Protein AF-A0A8J2KB72-F1 (afdb_monomer)

Organism: NCBI:txid39272

Structure (mmCIF, N/CA/C/O backbone):
data_AF-A0A8J2KB72-F1
#
_entry.id   AF-A0A8J2KB72-F1
#
loop_
_atom_site.group_PDB
_atom_site.id
_atom_site.type_symbol
_atom_site.label_atom_id
_atom_site.label_alt_id
_atom_site.label_comp_id
_atom_site.label_asym_id
_atom_site.label_entity_id
_atom_site.label_seq_id
_atom_site.pdbx_PDB_ins_code
_atom_site.Cartn_x
_atom_site.Cartn_y
_atom_site.Cartn_z
_atom_site.occupancy
_atom_site.B_iso_or_equiv
_atom_site.auth_seq_id
_atom_site.auth_comp_id
_atom_site.auth_asym_id
_atom_site.auth_atom_id
_atom_site.pdbx_PDB_model_num
ATOM 1 N N . MET A 1 1 ? -1.880 -16.281 2.869 1.00 80.00 1 MET A N 1
ATOM 2 C CA . MET A 1 1 ? -1.012 -15.195 3.377 1.00 80.00 1 MET A CA 1
ATOM 3 C C . MET A 1 1 ? 0.139 -15.815 4.170 1.00 80.00 1 MET A C 1
ATOM 5 O O . MET A 1 1 ? 0.016 -15.966 5.376 1.00 80.00 1 MET A O 1
ATOM 9 N N . GLN A 1 2 ? 1.237 -16.205 3.504 1.00 96.12 2 GLN A N 1
ATOM 10 C CA . GLN A 1 2 ? 2.281 -17.078 4.083 1.00 96.12 2 GLN A CA 1
ATOM 11 C C . GLN A 1 2 ? 2.886 -16.554 5.398 1.00 96.12 2 GLN A C 1
ATOM 13 O O . GLN A 1 2 ? 3.082 -17.310 6.343 1.00 96.12 2 GLN A O 1
ATOM 18 N N . LEU A 1 3 ? 3.135 -15.244 5.491 1.00 97.00 3 LEU A N 1
ATOM 19 C CA . LEU A 1 3 ? 3.732 -14.629 6.684 1.00 97.00 3 LEU A CA 1
ATOM 20 C C . LEU A 1 3 ? 2.806 -14.617 7.913 1.00 97.00 3 LEU A C 1
ATOM 22 O O . LEU A 1 3 ? 3.283 -14.409 9.025 1.00 97.00 3 LEU A O 1
ATOM 26 N N . PHE A 1 4 ? 1.504 -14.844 7.727 1.00 97.56 4 PHE A N 1
ATOM 27 C CA . PHE A 1 4 ? 0.507 -14.845 8.800 1.00 97.56 4 PHE A CA 1
ATOM 28 C C . PHE A 1 4 ? 0.085 -16.260 9.229 1.00 97.56 4 PHE A C 1
ATOM 30 O O . PHE A 1 4 ? -0.684 -16.415 10.173 1.00 97.56 4 PHE A O 1
ATOM 37 N N . GLU A 1 5 ? 0.595 -17.308 8.575 1.00 97.25 5 GLU A N 1
ATOM 38 C CA . GLU A 1 5 ? 0.198 -18.693 8.864 1.00 97.25 5 GLU A CA 1
ATOM 39 C C . GLU A 1 5 ? 0.574 -19.120 10.287 1.00 97.25 5 GLU A C 1
ATOM 41 O O . GLU A 1 5 ? -0.239 -19.718 10.988 1.00 97.25 5 GLU A O 1
ATOM 46 N N . SER A 1 6 ? 1.773 -18.761 10.754 1.00 97.56 6 SER A N 1
ATOM 47 C CA . SER A 1 6 ? 2.268 -19.148 12.082 1.00 97.56 6 SER A CA 1
ATOM 48 C C . SER A 1 6 ? 1.505 -18.500 13.239 1.00 97.56 6 SER A C 1
ATOM 50 O O . SER A 1 6 ? 1.474 -19.061 14.333 1.00 97.56 6 SER A O 1
ATOM 52 N N . SER A 1 7 ? 0.879 -17.341 13.014 1.00 97.69 7 SER A N 1
ATOM 53 C CA . SER A 1 7 ? 0.022 -16.685 14.006 1.00 97.69 7 SER A CA 1
ATOM 54 C C . SER A 1 7 ? -1.429 -17.166 13.951 1.00 97.69 7 SER A C 1
ATOM 56 O O . SER A 1 7 ? -2.225 -16.783 14.804 1.00 97.69 7 SER A O 1
ATOM 58 N N . GLY A 1 8 ? -1.789 -17.984 12.954 1.00 98.06 8 GLY A N 1
ATOM 59 C CA . GLY A 1 8 ? -3.167 -18.406 12.704 1.00 98.06 8 GLY A CA 1
ATOM 60 C C . GLY A 1 8 ? -4.075 -17.286 12.184 1.00 98.06 8 GLY A C 1
ATOM 61 O O . GLY A 1 8 ? -5.282 -17.494 12.060 1.00 98.06 8 GLY A O 1
ATOM 62 N N . ASN A 1 9 ? -3.529 -16.105 11.866 1.00 97.75 9 ASN A N 1
ATOM 63 C CA . ASN A 1 9 ? -4.320 -14.971 11.403 1.00 97.75 9 ASN A CA 1
ATOM 64 C C . ASN A 1 9 ? -4.619 -15.089 9.902 1.00 97.75 9 ASN A C 1
ATOM 66 O O . ASN A 1 9 ? -3.857 -14.628 9.055 1.00 97.75 9 ASN A O 1
ATOM 70 N N . SER A 1 10 ? -5.740 -15.725 9.579 1.00 97.31 10 SER A N 1
ATOM 71 C CA . SER A 1 10 ? -6.234 -15.870 8.20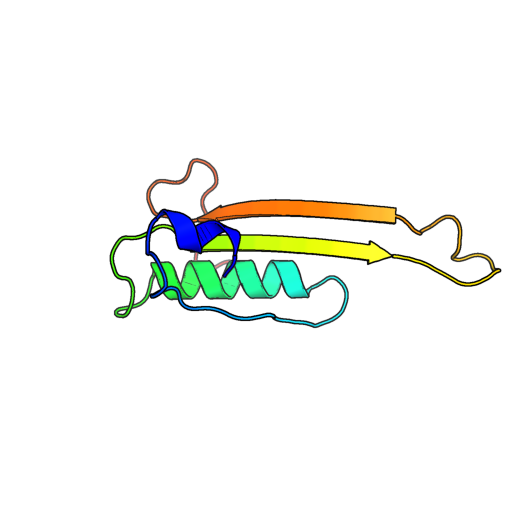3 1.00 97.31 10 SER A CA 1
ATOM 72 C C . SER A 1 10 ? -7.362 -14.896 7.849 1.00 97.31 10 SER A C 1
ATOM 74 O O . SER A 1 10 ? -7.708 -14.778 6.676 1.00 97.31 10 SER A O 1
ATOM 76 N N . ASP A 1 11 ? -7.900 -14.184 8.839 1.00 98.00 11 ASP A N 1
ATOM 77 C CA . ASP A 1 11 ? -8.995 -13.229 8.685 1.00 98.00 11 ASP A CA 1
ATOM 78 C C . ASP A 1 11 ? -8.434 -11.820 8.463 1.00 98.00 11 ASP A C 1
ATOM 80 O O . ASP A 1 11 ? -8.267 -11.045 9.405 1.00 98.00 11 ASP A O 1
ATOM 84 N N . VAL A 1 12 ? -8.033 -11.524 7.226 1.00 97.94 12 VAL A N 1
ATOM 85 C CA . VAL A 1 12 ? -7.437 -10.241 6.832 1.00 97.94 12 VAL A CA 1
ATOM 86 C C . VAL A 1 12 ? -8.012 -9.813 5.484 1.00 97.94 12 VAL A C 1
ATOM 88 O O . VAL A 1 12 ? -7.922 -10.555 4.507 1.00 97.94 12 VAL A O 1
ATOM 91 N N . GLU A 1 13 ? -8.586 -8.612 5.434 1.00 98.19 13 GLU A N 1
ATOM 92 C CA . GLU A 1 13 ? -9.139 -8.024 4.212 1.00 98.19 13 GLU A CA 1
ATOM 93 C C . GLU A 1 13 ? -8.059 -7.416 3.301 1.00 98.19 13 GLU A C 1
ATOM 95 O O . GLU A 1 13 ? -6.960 -7.070 3.737 1.00 98.19 13 GLU A O 1
ATOM 100 N N . GLY A 1 14 ? -8.414 -7.22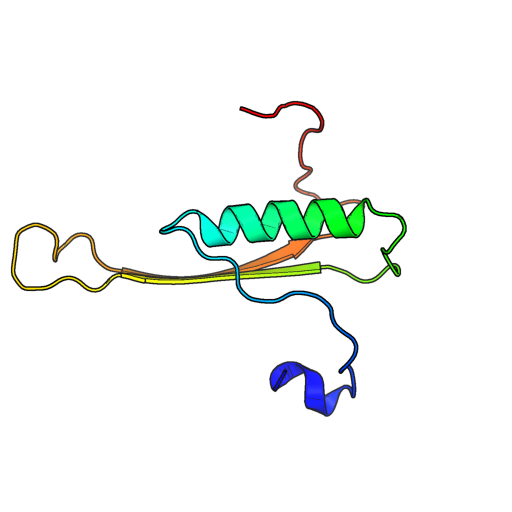4 2.027 1.00 97.81 14 GLY A N 1
ATOM 101 C CA . GLY A 1 14 ? -7.575 -6.563 1.028 1.00 97.81 14 GLY A CA 1
ATOM 102 C C . GLY A 1 14 ? -6.972 -7.515 -0.008 1.00 97.81 14 GLY A C 1
ATOM 103 O O . GLY A 1 14 ? -6.754 -8.698 0.236 1.00 97.81 14 GLY A O 1
ATOM 104 N N . ILE A 1 15 ? -6.729 -6.968 -1.196 1.00 98.44 15 ILE A N 1
ATOM 105 C CA . ILE A 1 15 ? -6.114 -7.623 -2.359 1.00 98.44 15 ILE A CA 1
ATOM 106 C C . ILE A 1 15 ? -5.227 -6.599 -3.084 1.00 98.44 15 ILE A C 1
ATOM 108 O O . ILE A 1 15 ? -5.038 -5.477 -2.606 1.00 98.44 15 ILE A O 1
ATOM 112 N N . ASP A 1 16 ? -4.717 -6.961 -4.255 1.00 98.62 16 ASP A N 1
ATOM 113 C CA . ASP A 1 16 ? -3.915 -6.070 -5.084 1.00 98.62 16 ASP A CA 1
ATOM 114 C C . ASP A 1 16 ? -4.764 -4.956 -5.720 1.00 98.62 16 ASP A C 1
ATOM 116 O O . ASP A 1 16 ? -5.919 -5.146 -6.105 1.00 98.62 16 ASP A O 1
ATOM 120 N N . THR A 1 17 ? -4.158 -3.780 -5.879 1.00 98.38 17 THR A N 1
ATOM 121 C CA . THR A 1 17 ? -4.703 -2.669 -6.666 1.00 98.38 17 THR A CA 1
ATOM 122 C C . THR A 1 17 ? -3.640 -2.170 -7.632 1.00 98.38 17 THR A C 1
ATOM 124 O O . THR A 1 17 ? -2.470 -2.010 -7.276 1.00 98.38 17 THR A O 1
ATOM 127 N N . THR A 1 18 ? -4.023 -1.960 -8.890 1.00 98.19 18 THR A N 1
ATOM 128 C CA . THR A 1 18 ? -3.058 -1.741 -9.968 1.00 98.19 18 THR A CA 1
ATOM 129 C C . THR A 1 18 ? -3.518 -0.632 -10.894 1.00 98.19 18 THR A C 1
ATOM 131 O O . THR A 1 18 ? -4.564 -0.724 -11.530 1.00 98.19 18 THR A O 1
ATOM 134 N N . ASN A 1 19 ? -2.688 0.402 -11.004 1.00 98.00 19 ASN A N 1
ATOM 135 C CA . ASN A 1 19 ? -2.757 1.395 -12.067 1.00 98.00 19 ASN A CA 1
ATOM 136 C C . ASN A 1 19 ? -1.387 2.074 -12.206 1.00 98.00 19 ASN A C 1
ATOM 138 O O . ASN A 1 19 ? -1.138 3.099 -11.571 1.00 98.00 19 ASN A O 1
ATOM 142 N N . ALA A 1 20 ? -0.483 1.477 -12.990 1.00 97.81 20 ALA A N 1
ATOM 143 C CA . ALA A 1 20 ? 0.913 1.919 -1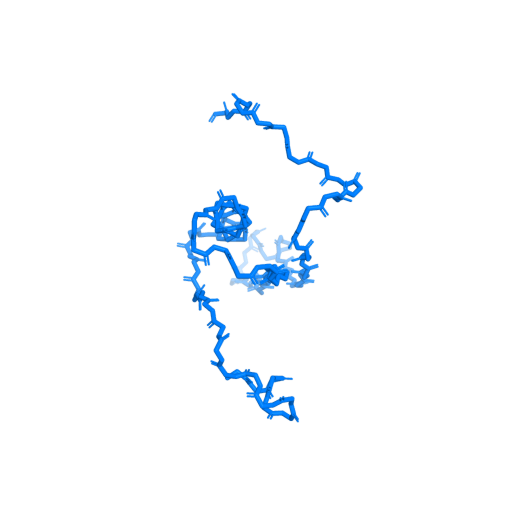3.092 1.00 97.81 20 ALA A CA 1
ATOM 144 C C . ALA A 1 20 ? 1.517 2.201 -11.693 1.00 97.81 20 ALA A C 1
ATOM 146 O O . ALA A 1 20 ? 1.214 1.496 -10.729 1.00 97.81 20 ALA A O 1
ATOM 147 N N . CYS A 1 21 ? 2.295 3.277 -11.556 1.00 98.25 21 CYS A N 1
ATOM 148 C CA . CYS A 1 21 ? 2.917 3.676 -10.291 1.00 98.25 21 CYS A CA 1
ATOM 149 C C . CYS A 1 21 ? 1.913 4.087 -9.189 1.00 98.25 21 CYS A C 1
ATOM 151 O O . CYS A 1 21 ? 2.320 4.284 -8.047 1.00 98.25 21 CYS A O 1
ATOM 153 N N . TYR A 1 22 ? 0.619 4.252 -9.498 1.00 98.44 22 TYR A N 1
ATOM 154 C CA . TYR A 1 22 ? -0.394 4.756 -8.559 1.00 98.44 22 TYR A CA 1
ATOM 155 C C . TYR A 1 22 ? -0.987 3.674 -7.642 1.00 98.44 22 TYR A C 1
ATOM 157 O O . TYR A 1 22 ? -1.618 4.008 -6.640 1.00 98.44 22 TYR A O 1
ATOM 165 N N . GLY A 1 23 ? -0.782 2.384 -7.939 1.00 98.50 23 GLY A N 1
ATOM 166 C CA . GLY A 1 23 ? -1.377 1.281 -7.165 1.00 98.50 23 GLY A CA 1
ATOM 167 C C . GLY A 1 23 ? -1.113 1.390 -5.656 1.00 98.50 23 GLY A C 1
ATOM 168 O O . GLY A 1 23 ? -2.039 1.293 -4.855 1.00 98.50 23 GLY A O 1
ATOM 169 N N . GLY A 1 24 ? 0.120 1.728 -5.262 1.00 98.50 24 GLY A N 1
ATOM 170 C CA . GLY A 1 24 ? 0.468 1.944 -3.854 1.00 98.50 24 GLY A CA 1
ATOM 171 C C . GLY A 1 24 ? -0.339 3.066 -3.188 1.00 98.50 24 GLY A C 1
ATOM 172 O O . GLY A 1 24 ? -0.827 2.899 -2.074 1.00 98.50 24 GLY A O 1
ATOM 173 N N . THR A 1 25 ? -0.549 4.190 -3.878 1.00 98.12 25 THR A N 1
ATOM 174 C CA . THR A 1 25 ? -1.371 5.300 -3.368 1.00 98.12 25 THR A CA 1
ATOM 175 C C . THR A 1 25 ? -2.841 4.905 -3.246 1.00 98.12 25 THR A C 1
ATOM 177 O O . THR A 1 25 ? -3.471 5.208 -2.234 1.00 98.12 25 THR A O 1
ATOM 180 N N . ALA A 1 26 ? -3.382 4.183 -4.230 1.00 98.31 26 ALA A N 1
ATOM 181 C CA . ALA A 1 26 ? -4.740 3.653 -4.150 1.00 98.31 26 ALA A CA 1
ATOM 182 C C . ALA A 1 26 ? -4.910 2.724 -2.933 1.00 98.31 26 ALA A C 1
ATOM 184 O O . ALA A 1 26 ? -5.895 2.838 -2.206 1.00 98.31 26 ALA A O 1
ATOM 185 N N . ALA A 1 27 ? -3.928 1.857 -2.663 1.00 98.75 27 ALA A N 1
ATOM 186 C CA . ALA A 1 27 ? -3.940 0.973 -1.499 1.00 98.75 27 ALA A CA 1
ATOM 187 C C . ALA A 1 27 ? -3.918 1.757 -0.177 1.00 98.75 27 ALA A C 1
ATOM 189 O O . ALA A 1 27 ? -4.664 1.422 0.741 1.00 98.75 27 ALA A O 1
ATOM 190 N N . VAL A 1 28 ? -3.129 2.836 -0.092 1.00 98.38 28 VAL A N 1
ATOM 191 C CA . VAL A 1 28 ? -3.121 3.740 1.072 1.00 98.38 28 VAL A CA 1
ATOM 192 C C . VAL A 1 28 ? -4.497 4.363 1.306 1.00 98.38 28 VAL A C 1
ATOM 194 O O . VAL A 1 28 ? -4.989 4.336 2.433 1.00 98.38 28 VAL A O 1
ATOM 197 N N . PHE A 1 29 ? -5.163 4.874 0.267 1.00 97.62 29 PHE A N 1
ATOM 198 C CA . PHE A 1 29 ? -6.504 5.447 0.424 1.00 97.62 29 PHE A CA 1
ATOM 199 C C . PHE A 1 29 ? -7.563 4.409 0.794 1.00 97.62 29 PHE A C 1
ATOM 201 O O . PHE A 1 29 ? -8.433 4.707 1.615 1.00 97.62 29 PHE A O 1
ATOM 208 N N . ASN A 1 30 ? -7.473 3.195 0.252 1.00 98.44 30 ASN A N 1
ATOM 209 C CA . ASN A 1 30 ? -8.352 2.0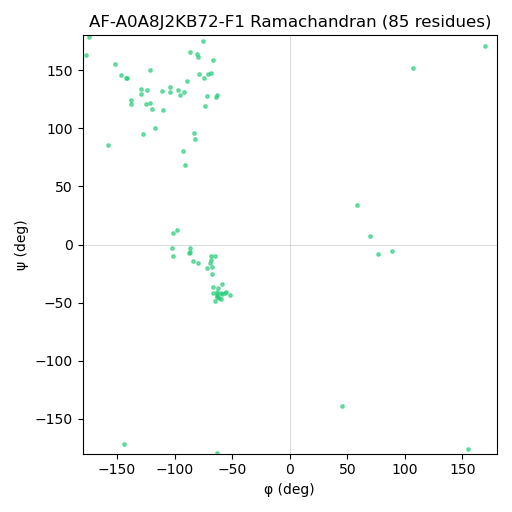94 0.641 1.00 98.44 30 ASN A CA 1
ATOM 210 C C . ASN A 1 30 ? -8.156 1.729 2.118 1.00 98.44 30 ASN A C 1
ATOM 212 O O . ASN A 1 30 ? -9.134 1.610 2.848 1.00 98.44 30 ASN A O 1
ATOM 216 N N . ALA A 1 31 ? -6.906 1.625 2.578 1.00 98.62 31 ALA A N 1
ATOM 217 C CA . ALA A 1 31 ? -6.580 1.313 3.966 1.00 98.62 31 ALA A CA 1
ATOM 218 C C . ALA A 1 31 ? -7.069 2.392 4.943 1.00 98.62 31 ALA A C 1
ATOM 220 O O . ALA A 1 31 ? -7.672 2.063 5.960 1.00 98.62 31 ALA A O 1
ATOM 221 N N . ILE A 1 32 ? -6.869 3.676 4.628 1.00 97.81 32 ILE A N 1
ATOM 222 C CA . ILE A 1 32 ? -7.400 4.786 5.439 1.00 97.81 32 ILE A CA 1
ATOM 223 C C . ILE A 1 32 ? -8.927 4.728 5.482 1.00 97.81 32 ILE A C 1
ATOM 225 O O . ILE A 1 32 ? -9.512 4.817 6.557 1.00 97.81 32 ILE A O 1
ATOM 229 N N . SER A 1 33 ? -9.569 4.525 4.328 1.00 97.50 33 SER A N 1
ATOM 230 C CA . SER A 1 33 ? -11.029 4.429 4.247 1.00 97.50 33 SER A CA 1
ATOM 231 C C . SER A 1 33 ? -11.563 3.245 5.056 1.00 97.50 33 SER A C 1
ATOM 233 O O . SER A 1 33 ? -12.598 3.381 5.698 1.00 97.50 33 SER A O 1
ATOM 235 N N . TRP A 1 34 ? -10.856 2.109 5.067 1.00 98.56 34 TRP A N 1
ATOM 236 C CA . TRP A 1 34 ? -11.193 0.952 5.897 1.00 98.56 34 TRP A CA 1
ATOM 237 C C . TRP A 1 34 ? -11.054 1.268 7.389 1.00 98.56 34 TRP A C 1
ATOM 239 O O . TRP A 1 34 ? -12.016 1.047 8.121 1.00 98.56 34 TRP A O 1
ATOM 249 N N . VAL A 1 35 ? -9.931 1.860 7.824 1.00 98.38 35 VAL A N 1
ATOM 250 C CA . VAL A 1 35 ? -9.713 2.278 9.227 1.00 98.38 35 VAL A CA 1
ATOM 251 C C . VAL A 1 35 ? -10.781 3.274 9.700 1.00 98.38 35 VAL A C 1
ATOM 253 O O . VAL A 1 35 ? -11.177 3.249 10.861 1.00 98.38 35 VAL A O 1
ATOM 256 N N . GLU A 1 36 ? -11.271 4.148 8.818 1.00 97.69 36 GLU A N 1
ATOM 257 C CA . GLU A 1 36 ? -12.332 5.117 9.134 1.00 97.69 36 GLU A CA 1
ATOM 258 C C . GLU A 1 36 ? -13.762 4.560 8.960 1.00 97.69 36 GLU A C 1
ATOM 260 O O . GLU A 1 36 ? -14.734 5.264 9.244 1.00 97.69 36 GLU A O 1
ATOM 265 N N . SER A 1 37 ? -13.922 3.317 8.497 1.00 98.44 37 SER A N 1
ATOM 266 C CA . SER A 1 37 ? -15.232 2.719 8.212 1.00 98.44 37 SER A CA 1
ATOM 267 C C . SER A 1 37 ? -15.883 2.064 9.435 1.00 98.44 37 SER A C 1
ATOM 269 O O . SER A 1 37 ? -15.233 1.737 10.424 1.00 98.44 37 SER A O 1
ATOM 271 N N . SER A 1 38 ? -17.183 1.768 9.332 1.00 98.56 38 SER A N 1
ATOM 272 C CA . SER A 1 38 ? -17.897 0.939 10.315 1.00 98.56 38 SER A CA 1
ATOM 273 C C . SER A 1 38 ? -17.470 -0.535 10.318 1.00 98.56 38 SER A C 1
ATOM 275 O O . SER A 1 38 ? -17.872 -1.265 11.216 1.00 98.56 38 SER A O 1
ATOM 277 N N . ALA A 1 39 ? -16.727 -0.984 9.301 1.00 98.25 39 ALA A N 1
ATOM 278 C CA . ALA A 1 39 ? -16.204 -2.347 9.210 1.00 98.25 39 ALA A CA 1
ATOM 279 C C . ALA A 1 39 ? -14.851 -2.504 9.924 1.00 98.25 39 ALA A C 1
ATOM 281 O O . ALA A 1 39 ? -14.355 -3.620 10.047 1.00 98.25 39 ALA A O 1
ATOM 282 N N . TRP A 1 40 ? -14.256 -1.405 10.402 1.00 98.69 40 TRP A N 1
ATOM 283 C CA . TRP A 1 40 ? -12.995 -1.459 11.122 1.00 98.69 40 TRP A CA 1
ATOM 284 C C . TRP A 1 40 ? -13.135 -2.248 12.427 1.00 98.69 40 TRP A C 1
ATOM 286 O O . TRP A 1 40 ? -13.996 -1.968 13.261 1.00 98.69 40 TRP A O 1
ATOM 296 N N . ASP A 1 41 ? -12.243 -3.210 12.627 1.00 98.25 41 ASP A N 1
ATOM 297 C CA . ASP A 1 41 ? -12.253 -4.126 13.771 1.00 98.25 41 ASP A CA 1
ATOM 298 C C . ASP A 1 41 ? -11.232 -3.760 14.865 1.00 98.25 41 ASP A C 1
ATOM 300 O O . ASP A 1 41 ? -10.989 -4.532 15.794 1.00 98.25 41 ASP A O 1
ATOM 304 N N . GLY A 1 42 ? -10.610 -2.582 14.760 1.00 98.44 42 GLY A N 1
ATOM 305 C CA . GLY A 1 42 ? -9.599 -2.096 15.700 1.00 98.44 42 GLY A CA 1
ATOM 306 C C . GLY A 1 42 ? -8.158 -2.507 15.373 1.00 98.44 42 GLY A C 1
ATOM 307 O O . GLY A 1 42 ? -7.238 -2.033 16.043 1.00 98.44 42 GLY A O 1
ATOM 308 N N . ARG A 1 43 ? -7.921 -3.354 14.360 1.00 98.62 43 ARG A N 1
ATOM 309 C CA . ARG A 1 43 ? -6.567 -3.750 13.929 1.00 98.62 43 ARG A CA 1
ATOM 310 C C . ARG A 1 43 ?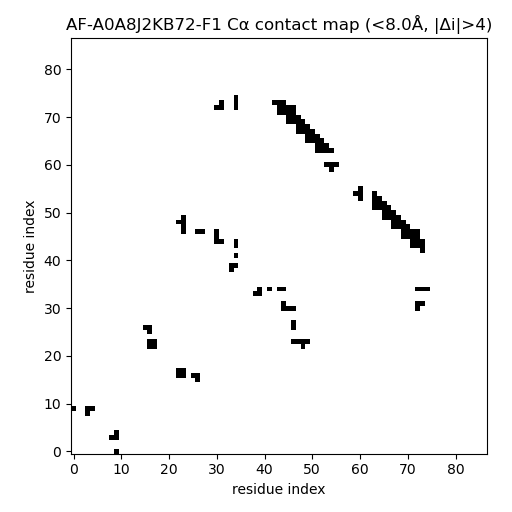 -5.913 -2.694 13.036 1.00 98.62 43 ARG A C 1
ATOM 312 O O . ARG A 1 43 ? -6.559 -1.800 12.501 1.00 98.62 43 ARG A O 1
ATOM 319 N N . LEU A 1 44 ? -4.596 -2.787 12.869 1.00 98.50 44 LEU A N 1
ATOM 320 C CA . LEU A 1 44 ? -3.853 -1.914 11.955 1.00 98.50 44 LEU A CA 1
ATOM 321 C C . LEU A 1 44 ? -4.012 -2.391 10.510 1.00 98.50 44 LEU A C 1
ATOM 323 O O . LEU A 1 44 ? -4.035 -3.595 10.257 1.00 98.50 44 LEU A O 1
ATOM 327 N N . ALA A 1 45 ? -4.033 -1.451 9.567 1.00 98.69 45 ALA A N 1
ATOM 328 C CA . ALA A 1 45 ? -3.903 -1.769 8.151 1.00 98.69 45 ALA A CA 1
ATOM 329 C C . ALA A 1 45 ? -2.423 -1.771 7.742 1.00 98.69 45 ALA A C 1
ATOM 331 O O . ALA A 1 45 ? -1.645 -0.921 8.181 1.00 98.69 45 ALA A O 1
ATOM 332 N N . LEU A 1 46 ? -2.037 -2.713 6.881 1.00 98.62 46 LEU A N 1
ATOM 333 C CA . LEU A 1 46 ? -0.690 -2.818 6.322 1.00 98.62 46 LEU A CA 1
ATOM 334 C C . LEU A 1 46 ? -0.765 -2.690 4.802 1.00 98.62 46 LEU A C 1
ATOM 336 O O . LEU A 1 46 ? -1.340 -3.544 4.134 1.00 98.62 46 LEU A O 1
ATOM 340 N N . VAL A 1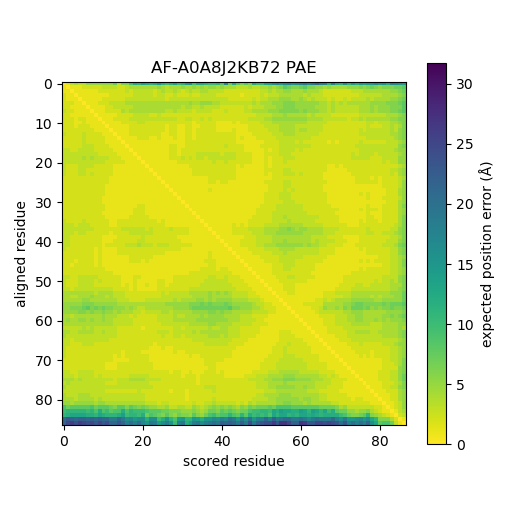 47 ? -0.151 -1.643 4.258 1.00 98.81 47 VAL A N 1
ATOM 341 C CA . VAL A 1 47 ? -0.023 -1.440 2.811 1.00 98.81 47 VAL A CA 1
ATOM 342 C C . VAL A 1 47 ? 1.396 -1.766 2.380 1.00 98.81 47 VAL A C 1
ATOM 344 O O . VAL A 1 47 ? 2.353 -1.332 3.017 1.00 98.81 47 VAL A O 1
ATOM 347 N N . VAL A 1 48 ? 1.536 -2.492 1.273 1.00 98.69 48 VAL A N 1
ATOM 348 C CA . VAL A 1 48 ? 2.827 -2.751 0.632 1.00 98.69 48 VAL A CA 1
ATOM 349 C C . VAL A 1 48 ? 2.779 -2.218 -0.793 1.00 98.69 48 VAL A C 1
ATOM 351 O O . VAL A 1 48 ? 1.938 -2.629 -1.587 1.00 98.69 48 VAL A O 1
ATOM 354 N N . ALA A 1 49 ? 3.690 -1.304 -1.116 1.00 98.75 49 ALA A N 1
ATOM 355 C CA . ALA A 1 49 ? 3.926 -0.839 -2.476 1.00 98.75 49 ALA A CA 1
ATOM 356 C 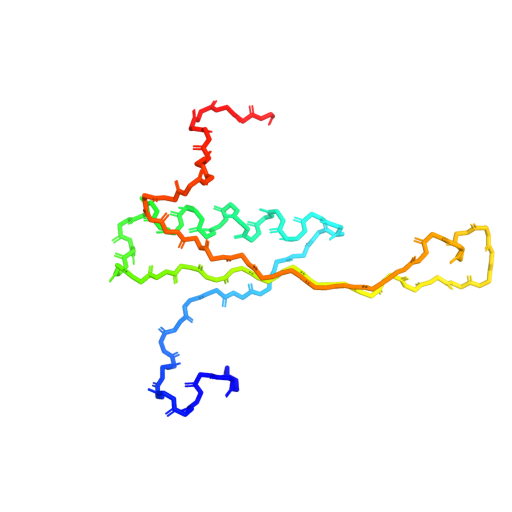C . ALA A 1 49 ? 5.291 -1.360 -2.924 1.00 98.75 49 ALA A C 1
ATOM 358 O O . ALA A 1 49 ? 6.304 -1.000 -2.327 1.00 98.75 49 ALA A O 1
ATOM 359 N N . GLY A 1 50 ? 5.327 -2.215 -3.943 1.00 98.50 50 GLY A N 1
ATOM 360 C CA . GLY A 1 50 ? 6.566 -2.777 -4.470 1.00 98.50 50 GLY A CA 1
ATOM 361 C C . GLY A 1 50 ? 6.523 -2.912 -5.982 1.00 98.50 50 GLY A C 1
ATOM 362 O O . GLY A 1 50 ? 5.471 -3.207 -6.541 1.00 98.50 50 GLY A O 1
ATOM 363 N N . ASP A 1 51 ? 7.660 -2.674 -6.630 1.00 98.69 51 ASP A N 1
ATOM 364 C CA . ASP A 1 51 ? 7.770 -2.730 -8.086 1.00 98.69 51 ASP A CA 1
ATOM 365 C C . ASP A 1 51 ? 9.195 -3.100 -8.530 1.00 98.69 51 ASP A C 1
ATOM 367 O O . ASP A 1 51 ? 10.182 -2.878 -7.817 1.00 98.69 51 ASP A O 1
ATOM 371 N N . ILE A 1 52 ? 9.288 -3.658 -9.734 1.00 98.62 52 ILE A N 1
ATOM 372 C CA . ILE A 1 52 ? 10.518 -3.927 -10.470 1.00 98.62 52 ILE A CA 1
ATOM 373 C C . ILE A 1 52 ? 10.347 -3.306 -11.864 1.00 98.62 52 ILE A C 1
ATOM 375 O O . ILE A 1 52 ? 9.818 -3.918 -12.792 1.00 98.62 52 ILE A O 1
ATOM 379 N N . ALA A 1 53 ? 10.842 -2.081 -12.026 1.00 98.44 53 ALA A N 1
ATOM 380 C CA . ALA A 1 53 ? 10.791 -1.346 -13.281 1.00 98.44 53 ALA A CA 1
ATOM 381 C C . ALA A 1 53 ? 11.959 -1.759 -14.193 1.00 98.44 53 ALA A C 1
ATOM 383 O O . ALA A 1 53 ? 13.075 -1.239 -14.086 1.00 98.44 53 ALA A O 1
ATOM 384 N N . ILE A 1 54 ? 11.699 -2.699 -15.106 1.00 98.06 54 ILE A N 1
ATOM 385 C CA . ILE A 1 54 ? 12.665 -3.194 -16.099 1.00 98.06 54 ILE A CA 1
ATOM 386 C C . ILE A 1 54 ? 12.256 -2.748 -17.503 1.00 98.06 54 ILE A C 1
ATOM 388 O O . ILE A 1 54 ? 11.124 -2.951 -17.934 1.00 98.06 54 ILE A O 1
ATOM 392 N N . TYR A 1 55 ? 13.221 -2.212 -18.253 1.00 98.25 55 TYR A N 1
ATOM 393 C CA . TYR A 1 55 ? 13.026 -1.757 -19.628 1.00 98.25 55 TYR A CA 1
ATOM 394 C C . TYR A 1 55 ? 13.956 -2.474 -20.613 1.00 98.25 55 TYR A C 1
ATOM 396 O O . TYR A 1 55 ? 15.095 -2.839 -20.300 1.00 98.25 55 TYR A O 1
ATOM 404 N N . ALA A 1 56 ? 13.485 -2.623 -21.854 1.00 98.19 56 ALA A N 1
ATOM 405 C CA . ALA A 1 56 ? 14.275 -3.140 -22.970 1.00 98.19 56 ALA A CA 1
ATOM 406 C C . ALA A 1 56 ? 15.476 -2.226 -23.317 1.00 98.19 56 ALA A C 1
ATOM 408 O O . ALA A 1 56 ? 15.745 -1.211 -22.674 1.00 98.19 56 ALA A O 1
ATOM 409 N N . LYS A 1 57 ? 16.273 -2.595 -24.330 1.00 97.94 57 LYS A N 1
ATOM 410 C CA . LYS A 1 57 ? 17.382 -1.740 -24.796 1.00 97.94 57 LYS A CA 1
ATOM 411 C C . LYS A 1 57 ? 16.832 -0.437 -25.363 1.00 97.94 57 LYS A C 1
ATOM 413 O O . LYS A 1 57 ? 15.995 -0.472 -26.254 1.00 97.94 57 LYS A O 1
ATOM 418 N N . GLY A 1 58 ? 17.333 0.691 -24.872 1.00 98.00 58 GLY A N 1
ATOM 419 C CA . GLY A 1 58 ? 16.891 2.009 -25.310 1.00 98.00 58 GLY A CA 1
ATOM 420 C C . GLY A 1 58 ? 17.116 3.082 -24.247 1.00 98.00 58 GLY A C 1
ATOM 421 O O . GLY A 1 58 ? 17.684 2.790 -23.190 1.00 98.00 58 GLY A O 1
ATOM 422 N N . PRO A 1 59 ? 16.661 4.315 -24.514 1.00 98.25 59 PRO A N 1
ATOM 423 C CA . PRO A 1 59 ? 16.903 5.466 -23.647 1.00 98.25 59 PRO A CA 1
ATOM 424 C C . PRO A 1 59 ? 16.189 5.391 -22.288 1.00 98.25 59 PRO A C 1
ATOM 426 O O . PRO A 1 59 ? 16.624 6.060 -21.364 1.00 98.25 59 PRO A O 1
ATOM 429 N N . ALA A 1 60 ? 15.148 4.562 -22.133 1.00 98.06 60 ALA A N 1
ATOM 430 C CA . ALA A 1 60 ? 14.460 4.354 -20.850 1.00 98.06 60 ALA A CA 1
ATOM 431 C C . ALA A 1 60 ? 15.199 3.390 -19.903 1.00 98.06 60 ALA A C 1
ATOM 433 O O . ALA A 1 60 ? 14.921 3.340 -18.713 1.00 98.06 60 ALA A O 1
ATOM 434 N N . ARG A 1 61 ? 16.168 2.606 -20.393 1.00 98.38 61 ARG A N 1
ATOM 435 C CA . ARG A 1 61 ? 16.866 1.619 -19.554 1.00 98.38 61 ARG A CA 1
ATOM 436 C C . ARG A 1 61 ? 17.522 2.216 -18.297 1.00 98.38 61 ARG A C 1
ATOM 438 O O . ARG A 1 61 ? 17.411 1.584 -17.250 1.00 98.38 61 ARG A O 1
ATOM 445 N N . PRO A 1 62 ? 18.176 3.393 -18.348 1.00 98.44 62 PRO A N 1
ATOM 446 C CA . PRO A 1 62 ? 18.764 4.008 -17.160 1.00 98.44 62 PRO A CA 1
ATOM 447 C C . PRO A 1 62 ? 17.735 4.503 -16.133 1.00 98.44 62 PRO A C 1
ATOM 449 O O . PRO A 1 62 ? 18.135 4.870 -15.036 1.00 98.44 62 PRO A O 1
ATOM 452 N N . THR A 1 63 ? 16.437 4.525 -16.464 1.00 98.31 63 THR A N 1
ATOM 453 C CA . THR A 1 63 ? 15.361 4.964 -15.559 1.00 98.31 63 THR A CA 1
ATOM 454 C C . THR A 1 63 ? 14.658 3.796 -14.857 1.00 98.31 63 THR A C 1
ATOM 456 O O . THR A 1 63 ? 13.574 3.976 -14.308 1.00 98.31 63 THR A O 1
ATOM 459 N N . GLY A 1 64 ? 15.222 2.585 -14.928 1.00 98.38 64 GLY A N 1
ATOM 460 C CA . GLY A 1 64 ? 14.739 1.423 -14.183 1.00 98.38 64 GLY A CA 1
ATOM 461 C C . GLY A 1 64 ? 15.100 1.472 -12.697 1.00 98.38 64 GLY A C 1
ATOM 462 O O . GLY A 1 64 ? 15.829 2.348 -12.235 1.00 98.38 64 GLY A O 1
ATOM 463 N N . GLY A 1 65 ? 14.608 0.493 -11.948 1.00 98.50 65 GLY A N 1
ATOM 464 C CA . GLY A 1 65 ? 14.850 0.372 -10.514 1.00 98.50 65 GLY A CA 1
ATOM 465 C C . GLY A 1 65 ? 13.962 -0.699 -9.894 1.00 98.50 65 GLY A C 1
ATOM 466 O O . GLY A 1 65 ? 13.066 -1.225 -10.547 1.00 98.50 65 GLY A O 1
ATOM 467 N N . ALA A 1 66 ? 14.216 -1.034 -8.636 1.00 98.56 66 ALA A N 1
ATOM 468 C CA . ALA A 1 66 ? 13.383 -1.957 -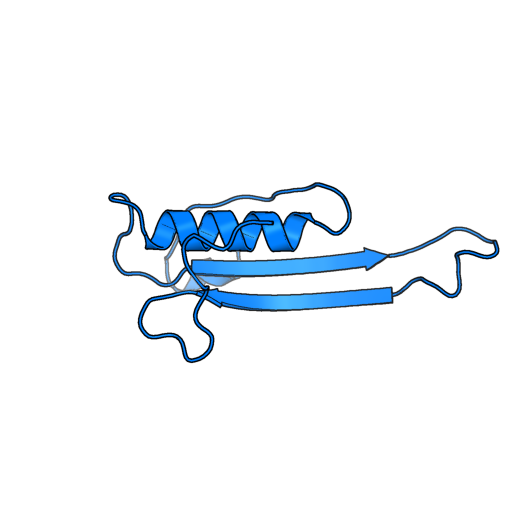7.878 1.00 98.56 66 ALA A CA 1
ATOM 469 C C . ALA A 1 66 ? 13.356 -1.542 -6.408 1.00 98.56 66 ALA A C 1
ATOM 471 O O . ALA A 1 66 ? 14.357 -1.052 -5.881 1.00 98.56 66 ALA A O 1
ATOM 472 N N . GLY A 1 67 ? 12.223 -1.752 -5.749 1.00 98.56 67 GLY A N 1
ATOM 473 C CA . GLY A 1 67 ? 12.064 -1.438 -4.336 1.00 98.56 67 GLY A CA 1
ATOM 474 C C . GLY A 1 67 ? 10.696 -1.835 -3.806 1.00 98.56 67 GLY A C 1
ATOM 475 O O . GLY A 1 67 ? 9.765 -2.066 -4.575 1.00 98.56 67 GLY A O 1
ATOM 476 N N . ALA A 1 68 ? 10.587 -1.907 -2.482 1.00 98.69 68 ALA A N 1
ATOM 477 C CA . ALA A 1 68 ? 9.327 -2.108 -1.784 1.00 98.69 68 ALA A CA 1
ATOM 478 C C . ALA A 1 68 ? 9.289 -1.264 -0.506 1.00 98.69 68 ALA A C 1
ATOM 480 O O . ALA A 1 68 ? 10.305 -1.105 0.173 1.00 98.69 68 ALA A O 1
ATOM 481 N N . VAL A 1 69 ? 8.112 -0.739 -0.179 1.00 98.75 69 VAL A N 1
ATOM 482 C CA . VAL A 1 69 ? 7.836 0.035 1.033 1.00 98.75 69 VAL A CA 1
ATOM 483 C C . VAL A 1 69 ? 6.603 -0.554 1.707 1.00 98.75 69 VAL A C 1
ATOM 485 O O . VAL A 1 69 ? 5.571 -0.740 1.062 1.00 98.75 69 VAL A O 1
ATOM 488 N N . ALA A 1 70 ? 6.715 -0.831 3.005 1.00 98.69 70 ALA A N 1
ATOM 489 C CA . ALA A 1 70 ? 5.600 -1.230 3.853 1.00 98.69 70 ALA A CA 1
ATOM 490 C C . ALA A 1 70 ? 5.179 -0.051 4.741 1.00 98.69 70 ALA A C 1
ATOM 492 O O . ALA A 1 70 ? 6.024 0.586 5.372 1.00 98.69 70 ALA A O 1
ATOM 493 N N . ILE A 1 71 ? 3.882 0.239 4.782 1.00 98.75 71 ILE A N 1
ATOM 494 C CA . ILE A 1 71 ? 3.293 1.375 5.495 1.00 98.75 71 ILE A CA 1
ATOM 495 C C . ILE A 1 71 ? 2.229 0.830 6.445 1.00 98.75 71 ILE A C 1
ATOM 497 O O . ILE A 1 71 ? 1.274 0.187 6.010 1.00 98.75 71 ILE A O 1
ATOM 501 N N . LEU A 1 72 ? 2.397 1.092 7.740 1.00 98.62 72 LEU A N 1
ATOM 502 C CA . LEU A 1 72 ? 1.436 0.718 8.775 1.00 98.62 72 LEU A CA 1
ATOM 503 C C . LEU A 1 72 ? 0.505 1.902 9.057 1.00 98.62 72 LEU A C 1
ATOM 505 O O . LEU A 1 72 ? 0.977 3.015 9.286 1.00 98.62 72 LEU A O 1
ATOM 509 N N . ILE A 1 73 ? -0.805 1.666 9.023 1.00 98.69 73 ILE A N 1
ATOM 510 C CA . ILE A 1 73 ? -1.840 2.703 9.105 1.00 98.69 73 ILE A CA 1
ATOM 511 C C . ILE A 1 73 ? -2.781 2.390 10.272 1.00 98.69 73 ILE A C 1
ATOM 513 O O . ILE A 1 73 ? -3.250 1.262 10.431 1.00 98.69 73 ILE A O 1
ATOM 517 N N . GLY A 1 74 ? -3.058 3.407 11.089 1.00 98.50 74 GLY A N 1
ATOM 518 C CA . GLY A 1 74 ? -3.937 3.327 12.252 1.00 98.50 74 GLY A CA 1
ATOM 519 C C . GLY A 1 74 ? -4.158 4.697 12.907 1.00 98.50 74 GLY A C 1
ATOM 520 O O . GLY A 1 74 ? -3.599 5.699 12.448 1.00 98.50 74 GLY A O 1
ATOM 521 N N . PRO A 1 75 ? -4.975 4.768 13.971 1.00 97.88 75 PRO A N 1
ATOM 522 C CA . PRO A 1 75 ? -5.240 6.014 14.688 1.00 97.88 75 PRO A CA 1
ATOM 523 C C . PRO A 1 75 ? -3.994 6.541 15.418 1.00 97.88 75 PRO A C 1
ATOM 525 O O . PRO A 1 75 ? -3.085 5.783 15.752 1.00 97.88 75 PRO A O 1
ATOM 528 N N . ASN A 1 76 ? -3.987 7.843 15.728 1.00 96.81 76 ASN A N 1
ATOM 529 C CA . ASN A 1 76 ? -2.912 8.526 16.469 1.00 96.81 76 ASN A CA 1
ATOM 530 C C . ASN A 1 76 ? -1.525 8.417 15.801 1.00 96.81 76 ASN A C 1
ATOM 532 O O . ASN A 1 76 ? -0.500 8.333 16.478 1.00 96.81 76 ASN A O 1
ATOM 536 N N . ALA A 1 77 ? -1.497 8.405 14.466 1.00 98.12 77 ALA A N 1
ATOM 537 C CA . ALA A 1 77 ? -0.263 8.334 13.695 1.00 98.12 77 ALA A CA 1
ATOM 538 C C . ALA A 1 77 ? 0.577 9.624 13.825 1.00 98.12 77 ALA A C 1
ATOM 540 O O . ALA A 1 77 ? 0.015 10.717 13.900 1.00 98.12 77 ALA A O 1
ATOM 541 N N . PRO A 1 78 ? 1.920 9.535 13.777 1.00 98.12 78 PRO A N 1
ATOM 542 C CA . PRO A 1 78 ? 2.795 10.711 13.753 1.00 98.12 78 PRO A CA 1
ATOM 543 C C . PRO A 1 78 ? 2.757 11.460 12.410 1.00 98.12 78 PRO A C 1
ATOM 545 O O . PRO A 1 78 ? 3.132 12.627 12.344 1.00 98.12 78 PRO A O 1
ATOM 548 N N . LEU A 1 79 ? 2.311 10.791 11.342 1.00 97.88 79 LEU A N 1
ATOM 549 C CA . LEU A 1 79 ? 2.080 11.361 10.017 1.00 97.88 79 LEU A CA 1
ATOM 550 C C . LEU A 1 79 ? 0.586 11.237 9.711 1.00 97.88 79 LEU A C 1
ATOM 552 O O . LEU A 1 79 ? 0.100 10.154 9.389 1.00 97.88 79 LEU A O 1
ATOM 556 N N . VAL A 1 80 ? -0.148 12.334 9.883 1.00 97.12 80 VAL A N 1
ATOM 557 C CA . VAL A 1 80 ? -1.613 12.354 9.787 1.00 97.12 80 VAL A CA 1
ATOM 558 C C . VAL A 1 80 ? -2.038 12.807 8.393 1.00 97.12 80 VAL A C 1
ATOM 560 O O . VAL A 1 80 ? -1.541 13.810 7.888 1.00 97.12 80 VAL A O 1
ATOM 563 N N . PHE A 1 81 ? -2.980 12.088 7.781 1.00 95.38 81 PHE A N 1
ATOM 564 C CA . PHE A 1 81 ? -3.620 12.535 6.545 1.00 95.38 81 PHE A CA 1
ATOM 565 C C . PHE A 1 81 ? -4.566 13.707 6.821 1.00 95.38 81 PHE A C 1
ATOM 567 O O . PHE A 1 81 ? -5.456 13.614 7.669 1.00 95.38 81 PHE A O 1
ATOM 574 N N . GLU A 1 82 ? -4.409 14.797 6.073 1.00 95.06 82 GLU A N 1
ATOM 575 C CA . GLU A 1 82 ? -5.334 15.926 6.138 1.00 95.06 82 GLU A CA 1
ATOM 576 C C . GLU A 1 82 ? -6.659 15.589 5.445 1.00 95.06 82 GLU A C 1
ATOM 578 O O . GLU A 1 82 ? -6.725 15.298 4.249 1.00 95.06 82 GLU A O 1
ATOM 583 N N . ARG A 1 83 ? -7.749 15.630 6.212 1.00 89.50 83 ARG A N 1
ATOM 584 C CA . ARG A 1 83 ? -9.094 15.350 5.702 1.00 89.50 83 ARG A CA 1
ATOM 585 C C . ARG A 1 83 ? -9.610 16.515 4.862 1.00 89.50 83 ARG A C 1
ATOM 587 O O . ARG A 1 83 ? -9.405 17.674 5.198 1.00 89.50 83 ARG A O 1
ATOM 594 N N . GLY A 1 84 ? -10.340 16.199 3.793 1.00 84.62 84 GLY A N 1
ATOM 595 C CA . GLY A 1 84 ? -10.984 17.199 2.930 1.00 84.62 84 GLY A CA 1
ATOM 596 C C . GLY A 1 84 ? -10.043 17.916 1.957 1.00 84.62 84 GLY A C 1
ATOM 597 O O . GLY A 1 84 ? -10.527 18.589 1.052 1.00 84.62 84 GLY A O 1
ATOM 598 N N . LEU A 1 85 ? -8.728 17.715 2.071 1.00 86.62 85 LEU A N 1
ATOM 599 C CA . LEU A 1 85 ? -7.733 18.230 1.135 1.00 86.62 85 LEU A CA 1
ATOM 600 C C . LEU A 1 85 ? -7.476 17.198 0.020 1.00 86.62 85 LEU A C 1
ATOM 602 O O . LEU A 1 85 ? -6.434 16.548 -0.030 1.00 86.62 85 LEU A O 1
ATOM 606 N N . ARG A 1 86 ? -8.472 16.973 -0.845 1.00 65.88 86 ARG A N 1
ATOM 607 C CA . ARG A 1 86 ? -8.296 16.144 -2.052 1.00 65.88 86 ARG A CA 1
ATOM 608 C C . ARG A 1 86 ? -7.887 17.048 -3.220 1.00 65.88 86 ARG A C 1
ATOM 610 O O . ARG A 1 86 ? -8.517 18.086 -3.411 1.00 65.88 86 ARG A O 1
ATOM 617 N N . ALA A 1 87 ? -6.833 16.665 -3.945 1.00 58.12 87 ALA A N 1
ATOM 618 C CA . ALA A 1 87 ? -6.469 17.264 -5.232 1.00 58.12 87 ALA A CA 1
ATOM 619 C C . ALA A 1 87 ? -7.419 16.798 -6.343 1.00 58.12 87 ALA A C 1
ATOM 621 O O . ALA A 1 87 ? -7.910 15.648 -6.241 1.00 58.12 87 ALA A O 1
#

Nearest PDB structures (foldseek):
  7cqt-assembly1_A  TM=1.004E+00  e=1.305E-08  Brassica juncea
  7cqt-assembly2_C  TM=9.918E-01  e=1.221E-08  Brassica juncea
  2wya-assembly2_D  TM=9.892E-01  e=1.706E-08  Homo sapiens
  2f82-assembly1_A  TM=9.836E-01  e=1.706E-08  Brassica juncea
  7cqt-assembly1_B  TM=9.995E-01  e=3.559E-08  Brassica juncea

Foldseek 3Di:
DVVCVVVVPPPDDDDFADDPQCRQVVLVVVQVCQQVDPVDPQDKDKGKDWDFADDDPDPCRVVTDTDMDIDIDHPPDPDDDDPPPDD

Sequence (87 aa):
MQLFESSGNSDVEGIDTTNACYGGTAAVFNAISWVESSAWDGRLALVVAGDIAIYAKGPARPTGGAGAVAILIGPNAPLVFERGLRA

Mean predicted aligned error: 2.97 Å

Secondary structure (DSSP, 8-state):
-GGGTTTT----------BTBTHHHHHHHHHHHHHTSTT--SPPEEEEEEEEE---SSTTGGG-EEEEEEEEE-TT-SSPPPTT---

Radius of gyration: 16.26 Å; Cα contacts (8 Å, |Δi|>4): 77; chains: 1; bounding box: 37×37×42 Å

InterPro domains:
  IPR000590 Hydroxymethylglutaryl-coenzyme A synthase, active site [PS01226] (9-24)
  IPR013528 Hydroxymethylglutaryl-coenzyme A synthase, N-terminal [PF01154] (1-78)

pLDDT: mean 96.7, std 6.08, range [58.12, 98.81]

Solvent-accessible surface area (backbone atoms only — not comparable to full-atom values): 5881 Å² total; per-residue (Å²): 112,80,92,31,56,89,76,67,62,77,89,71,88,86,80,92,59,84,52,82,90,47,15,44,58,53,43,49,54,52,43,52,51,42,67,75,36,94,81,46,84,84,72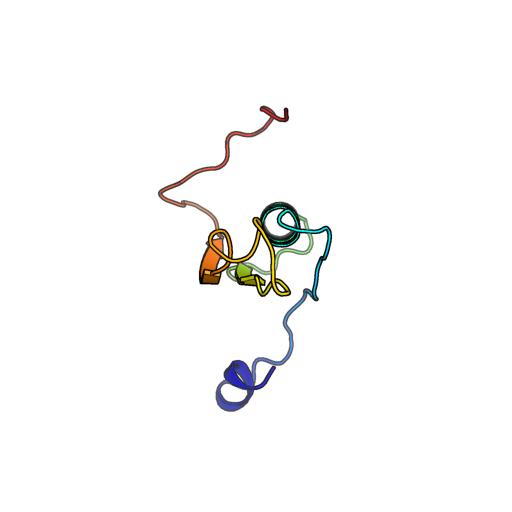,72,39,77,39,73,35,68,53,73,48,81,58,68,94,59,92,62,36,86,74,45,54,70,55,72,49,78,46,83,44,63,86,92,50,97,77,71,84,71,79,93,73,75,132